Protein AF-A0A382VFY3-F1 (afdb_monomer_lite)

Radius of gyration: 16.86 Å; chains: 1; bounding box: 36×33×34 Å

Organism: NCBI:txid408172

Foldseek 3Di:
DPDDDDPVSVVVVVVVPDPDPDDDDCVVVVVVQCVVCVPHDPDDDDDDDDDDCSVVVVVVVVVVCVVDPHD

pLDDT: mean 91.4, std 9.09, range [56.44, 98.38]

Sequence (71 aa):
MHNKKTLDEWLSWQEQLMEETILLGLDRVQLVYQRLFPDGVPFLAITVGGTNGKGSTIAFIDSIYRESKYK

Structure (mmCIF, N/CA/C/O backbone):
data_AF-A0A382VFY3-F1
#
_entry.id   AF-A0A382VFY3-F1
#
loop_
_atom_site.group_PDB
_atom_site.id
_atom_site.type_symbol
_atom_site.label_atom_id
_atom_site.label_alt_id
_atom_site.label_comp_id
_atom_site.label_asym_id
_atom_site.label_entity_id
_atom_site.label_seq_id
_atom_site.pdbx_PDB_ins_code
_atom_site.Cartn_x
_atom_site.Cartn_y
_atom_site.Cartn_z
_atom_site.occupancy
_atom_site.B_iso_or_equiv
_atom_site.auth_seq_id
_atom_site.auth_comp_id
_atom_site.auth_asym_id
_atom_site.auth_atom_id
_atom_site.pdbx_PDB_model_num
ATOM 1 N N . MET A 1 1 ? 22.158 -18.540 -4.310 1.00 56.44 1 MET A N 1
ATOM 2 C CA . MET A 1 1 ? 21.404 -17.327 -3.921 1.00 56.44 1 MET A CA 1
ATOM 3 C C . MET A 1 1 ? 22.152 -16.649 -2.786 1.00 56.44 1 MET A C 1
ATOM 5 O O . MET A 1 1 ? 22.388 -17.306 -1.782 1.00 56.44 1 MET A O 1
ATOM 9 N N . HIS A 1 2 ? 22.572 -15.390 -2.945 1.00 61.66 2 HIS A N 1
ATOM 10 C CA . HIS A 1 2 ? 23.067 -14.600 -1.810 1.00 61.66 2 HIS A CA 1
ATOM 11 C C . HIS A 1 2 ? 21.931 -14.482 -0.785 1.00 61.66 2 HIS A C 1
ATOM 13 O O . HIS A 1 2 ? 20.837 -14.036 -1.143 1.00 61.66 2 HIS A O 1
ATOM 19 N N . ASN A 1 3 ? 22.166 -14.950 0.441 1.00 79.19 3 ASN A N 1
ATOM 20 C CA . ASN A 1 3 ? 21.192 -14.879 1.522 1.00 79.19 3 ASN A CA 1
ATOM 21 C C . ASN A 1 3 ? 21.106 -13.423 1.991 1.00 79.19 3 ASN A C 1
ATOM 23 O O . ASN A 1 3 ? 22.058 -12.930 2.586 1.00 79.19 3 ASN A O 1
ATOM 27 N N . LYS A 1 4 ? 20.003 -12.747 1.668 1.00 86.94 4 LYS A N 1
ATOM 28 C CA . LYS A 1 4 ? 19.747 -11.360 2.062 1.00 86.94 4 LYS A CA 1
ATOM 29 C C . LYS A 1 4 ? 19.153 -11.350 3.457 1.00 86.94 4 LYS A C 1
ATOM 31 O O . LYS A 1 4 ? 18.068 -11.892 3.671 1.00 86.94 4 LYS A O 1
ATOM 36 N N . LYS A 1 5 ? 19.867 -10.750 4.393 1.00 91.12 5 LYS A N 1
ATOM 37 C CA . LYS A 1 5 ? 19.535 -10.718 5.815 1.00 91.12 5 LYS A 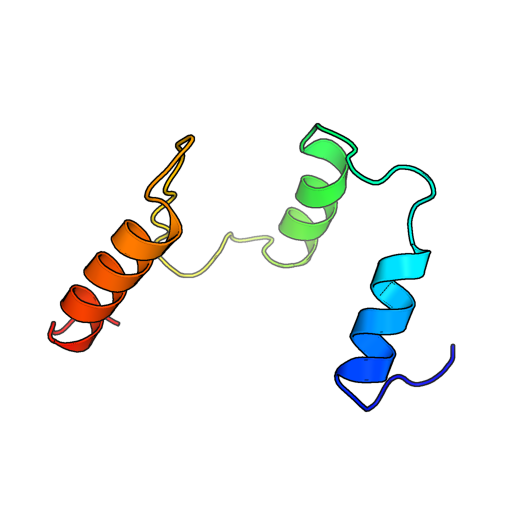CA 1
ATOM 38 C C . LYS A 1 5 ? 19.215 -9.311 6.310 1.00 91.12 5 LYS A C 1
ATOM 40 O O . LYS A 1 5 ? 18.548 -9.200 7.334 1.00 91.12 5 LYS A O 1
ATOM 45 N N . THR A 1 6 ? 19.654 -8.262 5.612 1.00 95.19 6 THR A N 1
ATOM 46 C CA . THR A 1 6 ? 19.393 -6.863 5.995 1.00 95.19 6 THR A CA 1
ATOM 47 C C . THR A 1 6 ? 18.441 -6.164 5.025 1.00 95.19 6 THR A C 1
ATOM 49 O O . THR A 1 6 ? 18.278 -6.586 3.879 1.00 95.19 6 THR A O 1
ATOM 52 N N . LEU A 1 7 ? 17.808 -5.077 5.483 1.00 94.75 7 LEU A N 1
ATOM 53 C CA . LEU A 1 7 ? 16.970 -4.226 4.634 1.00 94.75 7 LEU A CA 1
ATOM 54 C C . LEU A 1 7 ? 17.763 -3.694 3.432 1.00 94.75 7 LEU A C 1
ATOM 56 O O . LEU A 1 7 ? 17.296 -3.800 2.302 1.00 94.75 7 LEU A O 1
ATOM 60 N N . ASP A 1 8 ? 18.983 -3.211 3.662 1.00 95.00 8 ASP A N 1
ATOM 61 C CA . ASP A 1 8 ? 19.828 -2.633 2.613 1.00 95.00 8 ASP A CA 1
ATOM 62 C C . ASP A 1 8 ? 20.206 -3.659 1.534 1.00 95.00 8 ASP A C 1
ATOM 64 O O . ASP A 1 8 ? 20.210 -3.342 0.344 1.00 95.00 8 ASP A O 1
ATOM 68 N N . GLU A 1 9 ? 20.463 -4.914 1.922 1.00 93.75 9 GLU A N 1
ATOM 69 C CA . GLU A 1 9 ? 20.731 -6.010 0.979 1.00 93.75 9 GLU A CA 1
ATOM 70 C C . GLU A 1 9 ? 19.506 -6.353 0.119 1.00 93.75 9 GLU A C 1
ATOM 72 O O . GLU A 1 9 ? 19.642 -6.735 -1.049 1.00 93.75 9 GLU A O 1
ATOM 77 N N . TRP A 1 10 ? 18.301 -6.234 0.684 1.00 93.81 10 TRP A N 1
ATOM 78 C CA . TRP A 1 10 ? 17.055 -6.403 -0.060 1.00 93.81 10 TRP A CA 1
ATOM 79 C C . TRP A 1 10 ? 16.804 -5.242 -1.023 1.00 93.81 10 TRP A C 1
ATOM 81 O O . TRP A 1 10 ? 16.484 -5.506 -2.182 1.00 93.81 10 TRP A O 1
ATOM 91 N N . LEU A 1 11 ? 16.996 -3.995 -0.582 1.00 92.38 11 LEU A N 1
ATOM 92 C CA . LEU A 1 11 ? 16.830 -2.799 -1.415 1.00 92.38 11 LEU A CA 1
ATOM 93 C C . LEU A 1 11 ? 17.813 -2.795 -2.593 1.00 92.38 11 L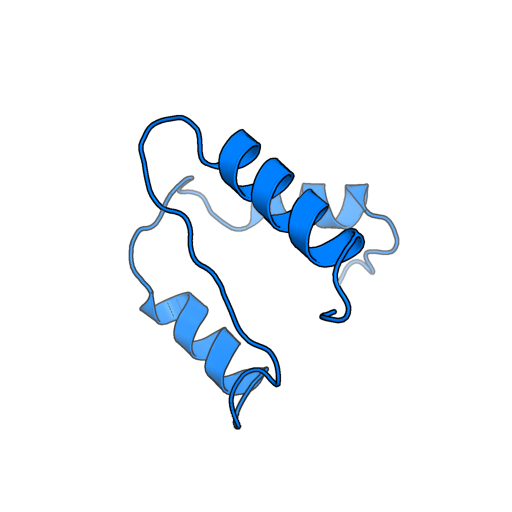EU A C 1
ATOM 95 O O . LEU A 1 11 ? 17.387 -2.726 -3.743 1.00 92.38 11 LEU A O 1
ATOM 99 N N . SER A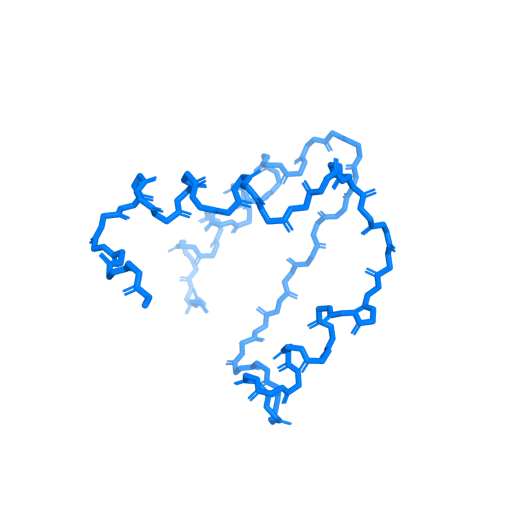 1 12 ? 19.104 -3.010 -2.317 1.00 90.94 12 SER A N 1
ATOM 100 C CA . SER A 1 12 ? 20.163 -3.019 -3.339 1.00 90.94 12 SER A CA 1
ATOM 101 C C . SER A 1 12 ? 19.911 -4.056 -4.433 1.00 90.94 12 SER A C 1
ATOM 103 O O . SER A 1 12 ? 20.222 -3.845 -5.600 1.00 90.94 12 SER A O 1
ATOM 105 N N . TRP A 1 13 ? 19.348 -5.209 -4.070 1.00 90.56 13 TRP A N 1
ATOM 106 C CA . TRP A 1 13 ? 18.985 -6.221 -5.055 1.00 90.56 13 TRP A CA 1
ATOM 107 C C . TRP A 1 13 ? 17.745 -5.850 -5.863 1.00 90.56 13 TRP A C 1
ATOM 109 O O . TRP A 1 13 ? 17.727 -6.128 -7.058 1.00 90.56 13 TRP A O 1
ATOM 119 N N . GLN A 1 14 ? 16.722 -5.245 -5.249 1.00 89.62 14 GLN A N 1
ATOM 120 C CA . GLN A 1 14 ? 15.510 -4.840 -5.971 1.00 89.62 14 GLN A CA 1
ATOM 121 C C . GLN A 1 14 ? 15.817 -3.808 -7.059 1.00 89.62 14 GLN A C 1
ATOM 123 O O . GLN A 1 14 ? 15.275 -3.906 -8.158 1.00 89.62 14 GLN A O 1
ATOM 128 N N . GLU A 1 15 ? 16.731 -2.879 -6.782 1.00 88.50 15 GLU A N 1
ATOM 129 C CA . GLU A 1 15 ? 17.176 -1.853 -7.732 1.00 88.50 15 GLU A CA 1
ATOM 130 C C . GLU A 1 15 ? 17.893 -2.436 -8.963 1.00 88.50 15 GLU A C 1
ATOM 132 O O . GLU A 1 15 ? 17.936 -1.796 -10.008 1.00 88.50 15 GLU A O 1
ATOM 137 N N . GLN A 1 16 ? 18.408 -3.669 -8.879 1.00 88.12 16 GLN A N 1
ATOM 138 C CA . GLN A 1 16 ? 19.107 -4.352 -9.975 1.00 88.12 16 GLN A CA 1
ATOM 139 C C . GLN A 1 16 ? 18.190 -5.235 -10.843 1.00 88.12 16 GLN A C 1
ATOM 141 O O . GLN A 1 16 ? 18.664 -5.856 -11.792 1.00 88.12 16 GLN A O 1
ATOM 146 N N . LEU A 1 17 ? 16.896 -5.359 -10.518 1.00 83.94 17 LEU A N 1
ATOM 147 C CA . LEU A 1 17 ? 16.012 -6.358 -11.138 1.00 83.94 17 LEU A CA 1
ATOM 148 C C . LEU A 1 17 ? 15.487 -6.005 -12.535 1.00 83.94 17 LEU A C 1
ATOM 150 O O . LEU A 1 17 ? 15.069 -6.917 -13.249 1.00 83.94 17 LEU A O 1
ATOM 154 N N . MET A 1 18 ? 15.445 -4.730 -12.925 1.00 72.25 18 MET A N 1
ATOM 155 C CA . MET A 1 18 ? 14.942 -4.318 -14.241 1.00 72.25 18 MET A CA 1
ATOM 156 C C . MET A 1 18 ? 15.802 -3.214 -14.848 1.00 72.25 18 MET A C 1
ATOM 158 O O . MET A 1 18 ? 16.180 -2.270 -14.164 1.00 72.25 18 MET A O 1
ATOM 162 N N . GLU A 1 19 ? 16.050 -3.328 -16.152 1.00 68.31 19 GLU A N 1
ATOM 163 C CA . GLU A 1 19 ? 16.708 -2.298 -16.968 1.00 68.31 19 GLU A CA 1
ATOM 164 C C . GLU A 1 19 ? 15.811 -1.066 -17.170 1.00 68.31 19 GLU A C 1
ATOM 166 O O . GLU A 1 19 ? 16.294 0.064 -17.158 1.00 68.31 19 GLU A O 1
ATOM 171 N N . GLU A 1 20 ? 14.495 -1.269 -17.309 1.00 73.81 20 GLU A N 1
ATOM 172 C CA . GLU A 1 20 ? 13.520 -0.182 -17.398 1.00 73.81 20 GLU A CA 1
ATOM 173 C C . GLU A 1 20 ? 12.960 0.188 -16.022 1.00 73.81 20 GLU A C 1
ATOM 175 O O . GLU A 1 20 ? 12.450 -0.657 -15.284 1.00 73.81 20 GLU A O 1
ATOM 180 N N . THR A 1 21 ? 12.987 1.482 -15.700 1.00 71.00 21 THR A N 1
ATOM 181 C CA . THR A 1 21 ? 12.534 2.001 -14.401 1.00 71.00 21 THR A CA 1
ATOM 182 C C . THR A 1 21 ? 11.023 1.838 -14.185 1.00 71.00 21 THR A C 1
ATOM 184 O O . THR A 1 21 ? 10.592 1.654 -13.048 1.00 71.00 21 THR A O 1
ATOM 187 N N . ILE A 1 22 ? 10.198 1.900 -15.244 1.00 83.25 22 ILE A N 1
ATOM 188 C CA . ILE A 1 22 ? 8.730 1.794 -15.146 1.00 83.25 22 ILE A CA 1
ATOM 189 C C . ILE A 1 22 ? 8.168 0.976 -16.313 1.00 83.25 22 ILE A C 1
ATOM 191 O O . ILE A 1 22 ? 8.082 1.462 -17.435 1.00 83.25 22 ILE A O 1
ATOM 195 N N . LEU A 1 23 ? 7.680 -0.229 -16.011 1.00 87.44 23 LEU A N 1
ATOM 196 C CA . LEU A 1 23 ? 6.878 -1.050 -16.922 1.00 87.44 23 LEU A CA 1
ATOM 197 C C . LEU A 1 23 ? 5.417 -1.030 -16.469 1.00 87.44 23 LEU A C 1
ATOM 199 O O . LEU A 1 23 ? 5.078 -1.626 -15.443 1.00 87.44 23 LEU A O 1
ATOM 203 N N . LEU A 1 24 ? 4.562 -0.343 -17.228 1.00 88.56 24 LEU A N 1
ATOM 204 C CA . LEU A 1 24 ? 3.121 -0.298 -16.974 1.00 88.56 24 LEU A CA 1
ATOM 205 C C . LEU A 1 24 ? 2.445 -1.629 -17.342 1.00 88.56 24 LEU A C 1
ATOM 207 O O . LEU A 1 24 ? 2.925 -2.373 -18.193 1.00 88.56 24 LEU A O 1
ATOM 211 N N . GLY A 1 25 ? 1.304 -1.902 -16.708 1.00 92.44 25 GLY A N 1
ATOM 212 C CA . GLY A 1 25 ? 0.544 -3.145 -16.867 1.00 92.44 25 GLY A CA 1
ATOM 213 C C . GLY A 1 25 ? 0.484 -3.955 -15.572 1.00 92.44 25 GLY A C 1
ATOM 214 O O . GLY A 1 25 ? 1.314 -3.794 -14.678 1.00 92.44 25 GLY A O 1
ATOM 215 N N . LEU A 1 26 ? -0.532 -4.811 -15.452 1.00 95.94 26 LEU A N 1
ATOM 216 C CA . LEU A 1 26 ? -0.797 -5.573 -14.226 1.00 95.94 26 LEU A CA 1
ATOM 217 C C . LEU A 1 26 ? -0.471 -7.066 -14.353 1.00 95.94 26 LEU A C 1
ATOM 219 O O . LEU A 1 26 ? -0.418 -7.750 -13.336 1.00 95.94 26 LEU A O 1
ATOM 223 N N . ASP A 1 27 ? -0.179 -7.566 -15.555 1.00 95.25 27 ASP A N 1
ATOM 224 C CA . ASP A 1 27 ? -0.095 -9.008 -15.828 1.00 95.25 27 ASP A CA 1
ATOM 225 C C . ASP A 1 27 ? 0.938 -9.722 -14.944 1.00 95.25 27 ASP A C 1
ATOM 227 O O . ASP A 1 27 ? 0.648 -10.736 -14.308 1.00 95.25 27 ASP A O 1
ATOM 231 N N . ARG A 1 28 ? 2.148 -9.155 -14.828 1.00 93.00 28 ARG A N 1
ATOM 232 C CA . ARG A 1 28 ? 3.237 -9.756 -14.036 1.00 93.00 28 ARG A CA 1
ATOM 233 C C . ARG A 1 28 ? 2.906 -9.810 -12.546 1.00 93.00 28 ARG A C 1
ATOM 235 O O . ARG A 1 28 ? 3.131 -10.835 -11.905 1.00 93.00 28 ARG A O 1
ATOM 242 N N . VAL A 1 29 ? 2.386 -8.713 -11.992 1.00 94.19 29 VAL A N 1
ATOM 243 C CA . VAL A 1 29 ? 2.082 -8.628 -10.555 1.00 94.19 29 VAL A CA 1
ATOM 244 C C . VAL A 1 29 ? 0.810 -9.401 -10.203 1.00 94.19 29 VAL A C 1
ATOM 246 O O . VAL A 1 29 ? 0.734 -9.976 -9.120 1.00 94.19 29 VAL A O 1
ATOM 249 N N . GLN A 1 30 ? -0.146 -9.515 -11.129 1.00 96.50 30 GLN A N 1
ATOM 250 C CA . GLN A 1 30 ? -1.358 -10.310 -10.947 1.00 96.50 30 GLN A CA 1
ATOM 251 C C . GLN A 1 30 ? -1.043 -11.799 -10.757 1.00 96.50 30 GLN A C 1
ATOM 253 O O . GLN A 1 30 ? -1.620 -12.429 -9.871 1.00 96.50 30 GLN A O 1
ATOM 258 N N . LEU A 1 31 ? -0.081 -12.350 -11.509 1.00 97.50 31 LEU A N 1
ATOM 259 C CA . LEU A 1 31 ? 0.379 -13.734 -11.324 1.00 97.50 31 LEU A CA 1
ATOM 260 C C . LEU A 1 31 ? 0.968 -13.970 -9.925 1.00 97.50 31 LEU A C 1
ATOM 262 O O . LEU A 1 31 ? 0.750 -15.022 -9.326 1.00 97.50 31 LEU A O 1
ATOM 266 N N . VAL A 1 32 ? 1.718 -12.999 -9.396 1.00 96.88 32 VAL A N 1
ATOM 267 C CA . VAL A 1 32 ? 2.279 -13.074 -8.037 1.00 96.88 32 VAL A CA 1
ATOM 268 C C . VAL A 1 32 ? 1.166 -12.977 -6.995 1.00 96.88 32 VAL A C 1
ATOM 270 O O . VAL A 1 32 ? 1.120 -13.799 -6.083 1.00 96.88 32 VAL A O 1
ATOM 273 N N . TYR A 1 33 ? 0.241 -12.029 -7.160 1.00 97.00 33 TYR A N 1
ATOM 274 C CA . TYR A 1 33 ? -0.907 -11.852 -6.273 1.00 97.00 33 TYR A CA 1
ATOM 275 C C . TYR A 1 33 ? -1.740 -13.134 -6.159 1.00 97.00 33 TYR A C 1
ATOM 277 O O . TYR A 1 33 ? -1.982 -13.596 -5.051 1.00 97.00 33 TYR A O 1
ATOM 285 N N . GLN A 1 34 ? -2.103 -13.757 -7.283 1.00 97.31 34 GLN A N 1
ATOM 286 C CA . GLN A 1 34 ? -2.896 -14.993 -7.298 1.00 97.31 34 GLN A CA 1
ATOM 287 C C . GLN A 1 34 ? -2.193 -16.167 -6.604 1.00 97.31 34 GLN A C 1
ATOM 289 O O . GLN A 1 34 ? -2.854 -17.026 -6.030 1.00 97.31 34 GLN A O 1
ATOM 294 N N . ARG A 1 35 ? -0.855 -16.215 -6.639 1.00 97.75 35 ARG A N 1
ATOM 295 C CA . ARG A 1 35 ? -0.074 -17.252 -5.946 1.00 97.75 35 ARG A CA 1
ATOM 296 C C . ARG A 1 35 ? 0.025 -17.011 -4.441 1.00 97.75 35 ARG A C 1
ATOM 298 O O . ARG A 1 35 ? 0.070 -17.976 -3.689 1.00 97.75 35 ARG A O 1
ATOM 305 N N . LEU A 1 36 ? 0.108 -15.750 -4.015 1.00 97.50 36 LEU A N 1
ATOM 306 C CA . LEU A 1 36 ? 0.231 -15.381 -2.600 1.00 97.50 36 LEU A CA 1
ATOM 307 C C . LEU A 1 36 ? -1.120 -15.342 -1.879 1.00 97.50 36 LEU A C 1
ATOM 309 O O . LEU A 1 36 ? -1.193 -15.685 -0.703 1.00 97.50 36 LEU A O 1
ATOM 313 N N . PHE A 1 37 ? -2.174 -14.936 -2.583 1.00 97.06 37 PHE A N 1
ATOM 314 C CA . PHE A 1 37 ? -3.521 -14.742 -2.053 1.00 97.06 37 PHE A CA 1
ATOM 315 C C . PHE A 1 37 ? -4.548 -15.464 -2.940 1.00 97.06 37 PHE A C 1
ATOM 317 O O . PHE A 1 37 ? -5.370 -14.804 -3.582 1.00 97.06 37 PHE A O 1
ATOM 324 N N . PRO A 1 38 ? -4.508 -16.810 -3.011 1.00 96.38 38 PRO A N 1
ATOM 325 C CA . PRO A 1 38 ? -5.406 -17.584 -3.873 1.00 96.38 38 PRO A CA 1
ATOM 326 C C . PRO A 1 38 ? -6.887 -17.366 -3.535 1.00 96.38 38 PRO A C 1
ATOM 328 O O . PRO A 1 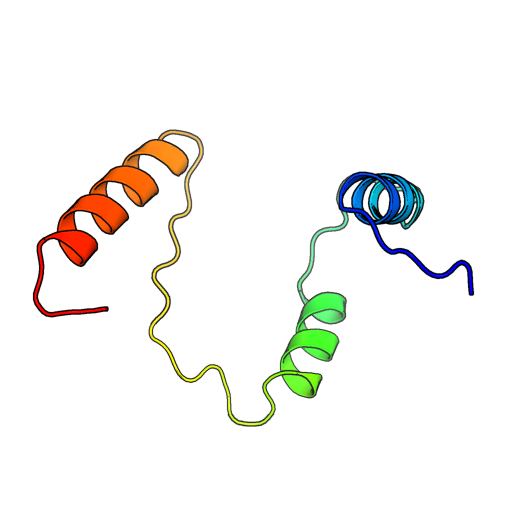38 ? -7.719 -17.337 -4.438 1.00 96.38 38 PRO A O 1
ATOM 331 N N . ASP A 1 39 ? -7.193 -17.119 -2.261 1.00 96.50 39 ASP A N 1
ATOM 332 C CA . ASP A 1 39 ? -8.549 -16.855 -1.760 1.00 96.50 39 ASP A CA 1
ATOM 333 C C . ASP A 1 39 ? -8.835 -15.351 -1.567 1.00 96.50 39 ASP A C 1
ATOM 335 O O . ASP A 1 39 ? -9.839 -14.961 -0.972 1.00 96.50 39 ASP A O 1
ATOM 339 N N . GLY A 1 40 ? -7.948 -14.488 -2.074 1.00 94.12 40 GLY A N 1
ATOM 340 C CA . GLY A 1 40 ? -7.992 -13.045 -1.860 1.00 94.12 40 GLY A CA 1
ATOM 341 C C . GLY A 1 40 ? -7.375 -12.596 -0.532 1.00 94.12 40 GLY A C 1
ATOM 342 O O . GLY A 1 40 ? -7.001 -13.392 0.330 1.00 94.12 40 GLY A O 1
ATOM 343 N N . VAL A 1 41 ? -7.209 -11.281 -0.387 1.00 94.50 41 VAL A N 1
ATOM 344 C CA . VAL A 1 41 ? -6.663 -10.684 0.838 1.00 94.50 41 VAL A CA 1
ATOM 345 C C . VAL A 1 41 ? -7.710 -10.675 1.958 1.00 94.50 41 VAL A C 1
ATOM 347 O O . VAL A 1 41 ? -8.862 -10.320 1.709 1.00 94.50 41 VAL A O 1
ATOM 350 N N . PRO A 1 42 ? -7.342 -11.000 3.211 1.00 93.81 42 PRO A N 1
ATOM 351 C CA . PRO A 1 42 ? -8.288 -11.081 4.327 1.00 93.81 42 PRO A CA 1
ATOM 352 C C . PRO A 1 42 ? -8.577 -9.708 4.961 1.00 93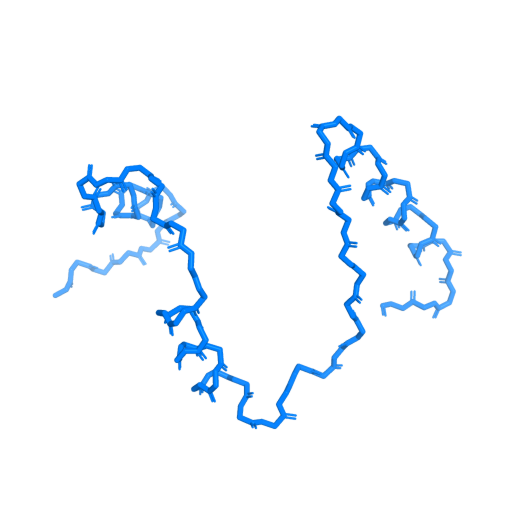.81 42 PRO A C 1
ATOM 354 O O . PRO A 1 42 ? -8.842 -9.614 6.158 1.00 93.81 42 PRO A O 1
ATOM 357 N N . PHE A 1 43 ? -8.464 -8.626 4.191 1.00 91.75 43 PHE A N 1
ATOM 358 C CA . PHE A 1 43 ? -8.598 -7.256 4.676 1.00 91.75 43 PHE A CA 1
ATOM 359 C C . PHE A 1 43 ? -9.243 -6.345 3.630 1.00 91.75 43 PHE A C 1
ATOM 361 O O . PHE A 1 43 ? -9.200 -6.603 2.428 1.00 91.75 43 PHE A O 1
ATOM 368 N N . LEU A 1 44 ? -9.833 -5.250 4.108 1.00 91.44 44 LEU A N 1
ATOM 369 C CA . LEU A 1 44 ? -10.364 -4.186 3.261 1.00 91.44 44 LEU A CA 1
ATOM 370 C C . LEU A 1 44 ? -9.217 -3.306 2.755 1.00 91.44 44 LEU A C 1
ATOM 372 O O . LEU A 1 44 ? -8.309 -2.965 3.509 1.00 91.44 44 LEU A O 1
ATOM 376 N N . ALA A 1 45 ? -9.279 -2.909 1.485 1.00 92.94 45 ALA A N 1
ATOM 377 C CA . ALA A 1 45 ? -8.298 -2.023 0.873 1.00 92.94 45 ALA A CA 1
ATOM 378 C C . ALA A 1 45 ? -8.945 -0.692 0.475 1.00 92.94 45 ALA A C 1
ATOM 380 O O . ALA A 1 45 ? -9.983 -0.667 -0.186 1.00 92.94 45 ALA A O 1
ATOM 381 N N . ILE A 1 46 ? -8.301 0.415 0.845 1.00 94.88 46 ILE A N 1
ATOM 382 C CA . ILE A 1 46 ? -8.633 1.759 0.364 1.00 94.88 46 ILE A CA 1
ATOM 383 C C . ILE A 1 46 ? -7.519 2.190 -0.590 1.00 94.88 46 ILE A C 1
ATOM 385 O O . ILE A 1 46 ? -6.361 2.301 -0.190 1.00 94.88 46 ILE A O 1
ATOM 389 N N . THR A 1 47 ? -7.853 2.435 -1.857 1.00 96.31 47 THR A N 1
ATOM 390 C CA . THR A 1 47 ? -6.887 2.880 -2.873 1.00 96.31 47 THR A CA 1
ATOM 391 C C . THR A 1 47 ? -7.025 4.379 -3.120 1.00 96.31 47 THR A C 1
ATOM 393 O O . THR A 1 47 ? -8.092 4.853 -3.500 1.00 96.31 47 THR A O 1
ATOM 396 N N . VAL A 1 48 ? -5.932 5.129 -2.940 1.00 97.19 48 VAL A N 1
ATOM 397 C CA . VAL A 1 48 ? -5.886 6.584 -3.159 1.00 97.19 48 VAL A CA 1
ATOM 398 C C . VAL A 1 48 ? -5.053 6.900 -4.403 1.00 97.19 48 VAL A C 1
ATOM 400 O O . VAL A 1 48 ? -3.827 6.802 -4.389 1.00 97.19 48 VAL A O 1
ATOM 403 N N . GLY A 1 49 ? -5.726 7.294 -5.485 1.00 97.00 49 GLY A N 1
ATOM 404 C CA . GLY A 1 49 ? -5.097 7.818 -6.702 1.00 97.00 49 GLY A CA 1
ATOM 405 C C . GLY A 1 49 ? -5.008 9.348 -6.709 1.00 97.00 49 GLY A C 1
ATOM 406 O O . GLY A 1 49 ? -5.679 10.022 -5.932 1.00 97.00 49 GLY A O 1
ATOM 407 N N . GLY A 1 50 ? -4.191 9.907 -7.606 1.00 96.19 50 GLY A N 1
ATOM 408 C CA . GLY A 1 50 ? -4.114 11.355 -7.844 1.00 96.19 50 GLY A CA 1
ATOM 409 C C . GLY A 1 50 ? -2.694 11.874 -8.073 1.00 96.19 50 GLY A C 1
ATOM 410 O O . GLY A 1 50 ? -1.706 11.213 -7.749 1.00 96.19 50 GLY A O 1
ATOM 411 N N . THR A 1 51 ? -2.574 13.083 -8.622 1.00 95.94 51 THR A N 1
ATOM 412 C CA . THR A 1 51 ? -1.274 13.724 -8.889 1.00 95.94 51 THR A CA 1
ATOM 413 C C . THR A 1 51 ? -0.597 14.154 -7.586 1.00 95.94 51 THR A C 1
ATOM 415 O O . THR A 1 51 ? 0.519 13.727 -7.297 1.00 95.94 51 THR A O 1
ATOM 418 N N . ASN A 1 52 ? -1.323 14.882 -6.733 1.00 97.50 52 ASN A N 1
ATOM 419 C CA . ASN A 1 52 ? -0.846 15.420 -5.456 1.00 97.50 52 ASN A CA 1
ATOM 420 C C . ASN A 1 52 ? -1.699 14.901 -4.287 1.00 97.50 52 ASN A C 1
ATOM 422 O O . ASN A 1 52 ? -2.802 14.407 -4.494 1.00 97.50 52 ASN A O 1
ATOM 426 N N . GLY A 1 53 ? -1.189 14.995 -3.056 1.00 97.25 53 GLY A N 1
ATOM 427 C CA . GLY A 1 53 ? -1.969 14.719 -1.839 1.00 97.25 53 GLY A CA 1
ATOM 428 C C . GLY A 1 53 ? -2.135 13.247 -1.438 1.00 97.25 53 GLY A C 1
ATOM 429 O O . GLY A 1 53 ? -2.621 12.983 -0.349 1.00 97.25 53 GLY A O 1
ATOM 430 N N . LYS A 1 54 ? -1.674 12.276 -2.241 1.00 98.25 54 LYS A N 1
ATOM 431 C CA . LYS A 1 54 ? -1.782 10.835 -1.918 1.00 98.25 54 LYS A CA 1
ATOM 432 C C . LYS A 1 54 ? -1.254 10.495 -0.517 1.00 98.25 54 LYS A C 1
ATOM 434 O O . LYS A 1 54 ? -1.945 9.851 0.263 1.00 98.25 54 LYS A O 1
ATOM 439 N N . GLY A 1 55 ? -0.049 10.971 -0.190 1.00 97.50 55 GLY A N 1
ATOM 440 C CA . GLY A 1 55 ? 0.590 10.704 1.101 1.00 97.50 55 GLY A CA 1
ATOM 441 C C . GLY A 1 55 ? -0.141 11.345 2.280 1.00 97.50 55 GLY A C 1
ATOM 442 O O . GLY A 1 55 ? -0.378 10.677 3.281 1.00 97.50 55 GLY A O 1
ATOM 443 N N . SER A 1 56 ? -0.559 12.609 2.154 1.00 98.12 56 SER A N 1
ATOM 444 C CA . SER A 1 56 ? -1.299 13.297 3.218 1.00 98.12 56 SER A CA 1
ATOM 445 C C . SER A 1 56 ? -2.696 12.711 3.415 1.00 98.12 56 SER A C 1
ATOM 447 O O . SER A 1 56 ? -3.121 12.541 4.552 1.00 98.12 56 SER A O 1
ATOM 449 N N . THR A 1 57 ? -3.394 12.332 2.342 1.00 98.38 57 THR A N 1
ATOM 450 C CA . THR A 1 57 ? -4.681 11.630 2.435 1.00 98.38 57 THR A CA 1
ATOM 451 C C . THR A 1 57 ? -4.536 10.281 3.136 1.00 98.38 57 THR A C 1
ATOM 453 O O . THR A 1 57 ? -5.326 9.994 4.029 1.00 98.38 57 THR A O 1
ATOM 456 N N . ILE A 1 58 ? -3.519 9.477 2.795 1.00 97.44 58 ILE A N 1
ATOM 457 C CA . ILE A 1 58 ? -3.250 8.207 3.491 1.00 97.44 58 ILE A CA 1
ATOM 458 C C . ILE A 1 58 ? -2.949 8.457 4.972 1.00 97.44 58 ILE A C 1
ATOM 460 O O . ILE A 1 58 ? -3.516 7.771 5.813 1.00 97.44 58 ILE A O 1
ATOM 464 N N . ALA A 1 59 ? -2.127 9.457 5.303 1.00 97.75 59 ALA A N 1
ATOM 465 C CA . ALA A 1 59 ? -1.814 9.795 6.692 1.00 97.75 59 ALA A CA 1
ATOM 466 C C . ALA A 1 59 ? -3.061 10.214 7.491 1.00 97.75 59 ALA A C 1
ATOM 468 O O . ALA A 1 59 ? -3.231 9.795 8.635 1.00 97.75 59 ALA A O 1
ATOM 469 N N . PHE A 1 60 ? -3.965 10.992 6.885 1.00 97.56 60 PHE A N 1
ATOM 470 C CA . PHE A 1 60 ? -5.235 11.345 7.518 1.00 97.56 60 PHE A CA 1
ATOM 471 C C . PHE A 1 60 ? -6.131 10.123 7.726 1.00 97.56 60 PHE A C 1
ATOM 473 O O . PHE A 1 60 ? -6.649 9.940 8.826 1.00 97.56 60 PHE A O 1
ATOM 480 N N . ILE A 1 61 ? -6.287 9.268 6.713 1.00 96.69 61 ILE A N 1
ATOM 481 C CA . ILE A 1 61 ? -7.067 8.030 6.836 1.00 96.69 61 ILE A CA 1
ATOM 482 C C . ILE A 1 61 ? -6.474 7.139 7.938 1.00 96.69 61 ILE A C 1
ATOM 484 O O . ILE A 1 61 ? -7.212 6.722 8.825 1.00 96.69 61 ILE A O 1
ATOM 488 N N . ASP A 1 62 ? -5.157 6.918 7.945 1.00 95.56 62 ASP A N 1
ATOM 489 C CA . ASP A 1 62 ? -4.459 6.137 8.976 1.00 95.56 62 ASP A CA 1
ATOM 490 C C . ASP A 1 62 ? -4.721 6.699 10.382 1.00 95.56 62 ASP A C 1
ATOM 492 O O . ASP A 1 62 ? -5.084 5.950 11.286 1.00 95.56 62 ASP A O 1
ATOM 496 N N . SER A 1 63 ? -4.648 8.025 10.563 1.00 97.19 63 SER A N 1
ATOM 497 C CA . SER A 1 63 ? -4.950 8.657 11.856 1.00 97.19 63 SER A CA 1
ATOM 498 C C . SER A 1 63 ? -6.385 8.400 12.328 1.00 97.19 63 SER A C 1
ATOM 500 O O . SER A 1 63 ? -6.596 8.084 13.495 1.00 97.19 63 SER A O 1
ATOM 502 N N . ILE A 1 64 ? -7.368 8.451 11.423 1.00 96.31 64 ILE A N 1
ATOM 503 C CA . ILE A 1 64 ? -8.771 8.175 11.754 1.00 96.31 64 ILE A CA 1
ATOM 504 C C . ILE A 1 64 ? -8.941 6.713 12.165 1.00 96.31 64 ILE A C 1
ATOM 506 O O . ILE A 1 64 ? -9.606 6.437 13.161 1.00 96.31 64 ILE A O 1
ATOM 510 N N . TYR A 1 65 ? -8.348 5.776 11.420 1.00 95.38 65 TYR A N 1
ATOM 511 C CA . TYR A 1 65 ? -8.471 4.351 11.722 1.00 95.38 65 TYR A CA 1
ATOM 512 C C . TYR A 1 65 ? -7.811 3.992 13.054 1.00 95.38 65 TYR A C 1
ATOM 514 O O . TYR A 1 65 ? -8.423 3.265 13.835 1.00 95.38 65 TYR A O 1
ATOM 522 N N . ARG A 1 66 ? -6.642 4.566 13.366 1.00 94.94 66 ARG A N 1
ATOM 523 C CA . ARG A 1 66 ? -5.956 4.369 14.655 1.00 94.94 66 ARG A CA 1
ATOM 524 C C . ARG A 1 66 ? -6.771 4.826 15.863 1.00 94.94 66 ARG A C 1
ATOM 526 O O . ARG A 1 66 ? -6.695 4.183 16.903 1.00 94.94 66 ARG A O 1
ATOM 533 N N . GLU A 1 67 ? -7.549 5.895 15.714 1.00 97.19 67 GLU A N 1
ATOM 534 C CA . GLU A 1 67 ? -8.440 6.416 16.763 1.00 97.19 67 GLU A CA 1
ATOM 535 C C . GLU A 1 67 ? -9.838 5.770 16.738 1.00 97.19 67 GLU A C 1
ATOM 537 O O . GLU A 1 67 ? -10.699 6.060 17.570 1.00 97.19 67 GLU A O 1
ATOM 542 N N . SER A 1 68 ? -10.097 4.892 15.769 1.00 95.38 68 SER A N 1
ATOM 543 C CA . SER A 1 68 ? -11.363 4.181 15.643 1.00 95.38 68 SER A CA 1
ATOM 544 C C . SER A 1 68 ? -11.319 2.813 16.330 1.00 95.38 68 SER A C 1
ATOM 546 O O . SER A 1 68 ? -10.288 2.325 16.784 1.00 95.38 68 SER A O 1
ATOM 548 N N . LYS A 1 69 ? -12.469 2.134 16.362 1.00 94.50 69 LYS A N 1
ATOM 549 C CA . LYS A 1 69 ? -12.559 0.720 16.764 1.00 94.50 69 LYS A CA 1
ATOM 550 C C . LYS A 1 69 ? -12.130 -0.264 15.666 1.00 94.50 69 LYS A C 1
ATOM 552 O O . LYS A 1 69 ? -12.126 -1.469 15.907 1.00 94.50 69 LYS A O 1
ATOM 557 N N . TYR A 1 70 ? -11.875 0.230 14.457 1.00 86.19 70 TYR A N 1
ATOM 558 C CA . TYR A 1 70 ? -11.457 -0.577 13.319 1.00 86.19 70 TYR A CA 1
ATOM 559 C C . TYR A 1 70 ? -9.932 -0.699 13.314 1.00 86.19 70 TYR A C 1
ATOM 561 O O . TYR A 1 70 ? -9.232 0.225 13.717 1.00 86.19 70 TYR A O 1
ATOM 569 N N . LYS A 1 71 ? -9.436 -1.852 12.874 1.00 66.31 71 LYS A N 1
ATOM 570 C CA . LYS A 1 71 ? -8.017 -2.102 12.621 1.00 66.31 71 LYS A CA 1
ATOM 571 C C . LYS A 1 71 ? -7.830 -2.443 11.157 1.00 66.31 71 LYS A C 1
ATOM 573 O O . LYS A 1 71 ? -8.728 -3.135 10.625 1.00 66.31 71 LYS A O 1
#

InterPro domains:
  IPR036565 Mur-like, catalytic domain supe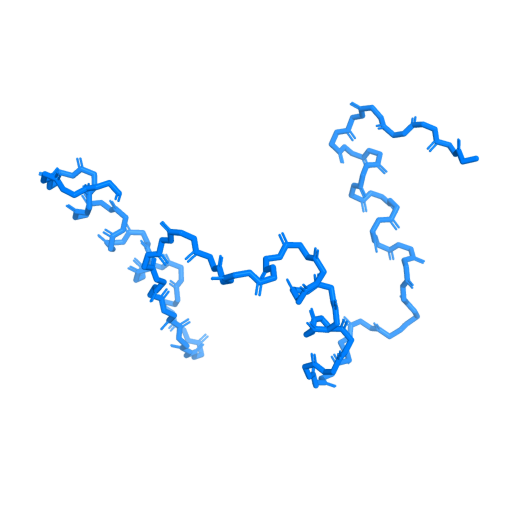rfamily [G3DSA:3.40.1190.10] (1-71)
  IPR036565 Mur-like, catalytic domain superfamily [SSF53623] (4-71)

Secondary structure (DSSP, 8-state):
-----SHHHHHHHHTTS-SSS----SHHHHHHHHHH-TT--SS-------SS-HHHHHHHHHHHHHTSS--